Protein AF-A0A927T1G2-F1 (afdb_monomer_lite)

Secondary structure (DSSP, 8-state):
---TT--------TTS--PPPHHHHHHTTPPTT--EEEEEETTEEEEEE-----

Radius of gyration: 12.54 Å; chains: 1; bounding box: 34×31×28 Å

Sequence (54 aa):
MNLENNYFLRKVDELGRVVLPLEIRRELDIKQAETIKVSIEDGKIIIEKVCNKG

pLDDT: mean 86.31, std 13.3, range [50.03, 97.81]

Structure (mmCIF, N/CA/C/O backbone):
data_AF-A0A927T1G2-F1
#
_entry.id   AF-A0A927T1G2-F1
#
loop_
_atom_site.group_PDB
_atom_site.id
_atom_site.type_symbol
_atom_site.label_atom_id
_atom_site.label_alt_id
_atom_site.label_comp_id
_atom_site.label_asym_id
_atom_site.label_entity_id
_atom_site.label_seq_id
_atom_site.pdbx_PDB_ins_code
_atom_site.Cartn_x
_atom_site.Cartn_y
_atom_site.Cartn_z
_atom_site.occupancy
_atom_site.B_iso_or_equiv
_atom_site.auth_seq_id
_atom_site.auth_comp_id
_atom_site.auth_asym_id
_atom_site.auth_atom_id
_atom_site.pdbx_PDB_model_num
ATOM 1 N N . MET A 1 1 ? 5.647 16.611 5.029 1.00 52.50 1 MET A N 1
ATOM 2 C CA . MET A 1 1 ? 6.556 16.038 4.015 1.00 52.50 1 MET A CA 1
ATOM 3 C C . MET A 1 1 ? 5.734 15.980 2.741 1.00 52.50 1 MET A C 1
ATOM 5 O O . MET A 1 1 ? 4.646 15.432 2.815 1.00 52.50 1 MET A O 1
ATOM 9 N N . ASN A 1 2 ? 6.142 16.639 1.656 1.00 57.66 2 ASN A N 1
ATOM 10 C CA . ASN A 1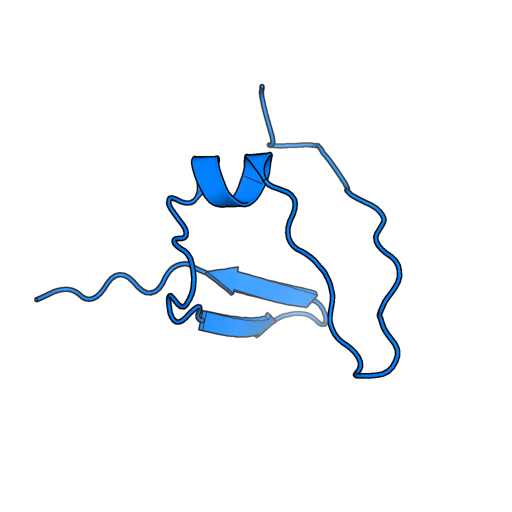 2 ? 5.395 16.552 0.397 1.00 57.66 2 ASN A CA 1
ATOM 11 C C . ASN A 1 2 ? 5.658 15.152 -0.194 1.00 57.66 2 ASN A C 1
ATOM 13 O O . ASN A 1 2 ? 6.817 14.785 -0.397 1.00 57.66 2 ASN A O 1
ATOM 17 N N . LEU A 1 3 ? 4.605 14.350 -0.361 1.00 63.88 3 LEU A N 1
ATOM 18 C CA . LEU A 1 3 ? 4.677 12.965 -0.837 1.00 63.88 3 LEU A CA 1
ATOM 19 C C . LEU A 1 3 ? 4.451 12.836 -2.351 1.00 63.88 3 LEU A C 1
ATOM 21 O O . LEU A 1 3 ? 4.586 11.739 -2.883 1.00 63.88 3 LEU A O 1
ATOM 25 N N . GLU A 1 4 ? 4.232 13.946 -3.063 1.00 61.88 4 GLU A N 1
ATOM 26 C CA . GLU A 1 4 ? 3.867 13.971 -4.487 1.00 61.88 4 GLU A CA 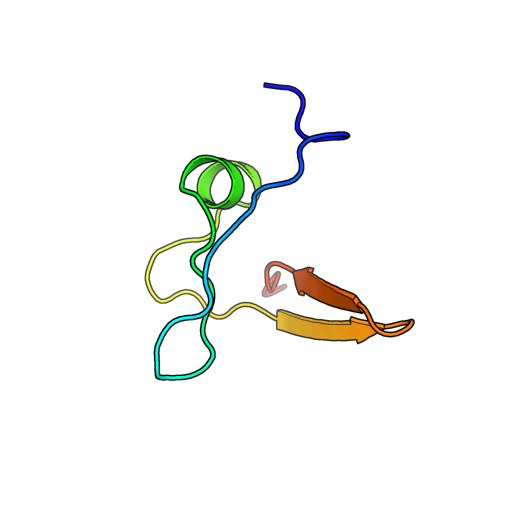1
ATOM 27 C C . GLU A 1 4 ? 4.964 13.416 -5.416 1.00 61.88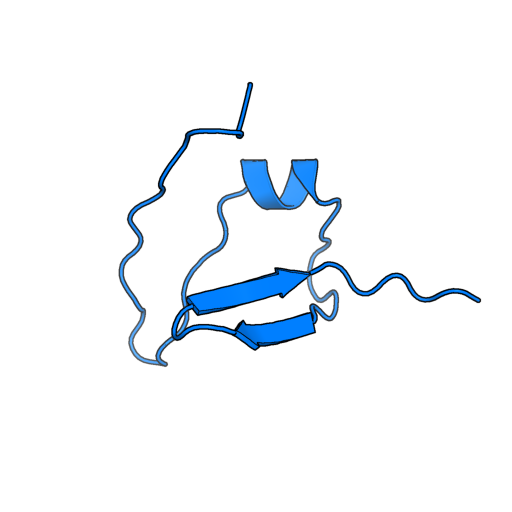 4 GLU A C 1
ATOM 29 O O . GLU A 1 4 ? 4.680 13.127 -6.572 1.00 61.88 4 GLU A O 1
ATOM 34 N N . ASN A 1 5 ? 6.200 13.212 -4.929 1.00 62.56 5 ASN A N 1
ATOM 35 C CA . ASN A 1 5 ? 7.325 12.705 -5.733 1.00 62.56 5 ASN A CA 1
ATOM 36 C C . ASN A 1 5 ? 8.214 11.656 -5.028 1.00 62.56 5 ASN A C 1
ATOM 38 O O . ASN A 1 5 ? 9.370 11.473 -5.410 1.00 62.56 5 ASN A O 1
ATOM 42 N N . ASN A 1 6 ? 7.725 10.972 -3.986 1.00 73.50 6 ASN A N 1
ATOM 43 C CA . ASN A 1 6 ? 8.537 9.985 -3.261 1.00 73.50 6 ASN A CA 1
ATOM 44 C C . ASN A 1 6 ? 8.242 8.546 -3.709 1.00 73.50 6 ASN A C 1
ATOM 46 O O . ASN A 1 6 ? 7.129 8.049 -3.553 1.00 73.50 6 ASN A O 1
ATOM 50 N N . TYR A 1 7 ? 9.268 7.847 -4.200 1.00 80.75 7 TYR A N 1
ATOM 51 C CA . TYR A 1 7 ? 9.223 6.407 -4.471 1.00 80.75 7 TYR A CA 1
ATOM 52 C C . TYR A 1 7 ? 9.861 5.643 -3.311 1.00 80.75 7 TYR A C 1
ATOM 54 O O . TYR A 1 7 ? 10.960 5.972 -2.861 1.00 80.75 7 TYR A O 1
ATOM 62 N N . PHE A 1 8 ? 9.206 4.577 -2.857 1.00 85.62 8 PHE A N 1
ATOM 63 C CA . PHE A 1 8 ? 9.726 3.712 -1.802 1.00 85.62 8 PHE A CA 1
ATOM 64 C C . PHE A 1 8 ? 10.035 2.336 -2.373 1.00 85.62 8 PHE A C 1
ATOM 66 O O . PHE A 1 8 ? 9.142 1.609 -2.799 1.00 85.62 8 PHE A O 1
ATOM 73 N N . LEU A 1 9 ? 11.308 1.950 -2.336 1.00 90.62 9 LEU A N 1
ATOM 74 C CA . LEU A 1 9 ? 11.705 0.590 -2.675 1.00 90.62 9 LEU A CA 1
ATOM 75 C C . LEU A 1 9 ? 11.429 -0.328 -1.481 1.00 90.62 9 LEU A C 1
ATOM 77 O O . LEU A 1 9 ? 11.877 -0.078 -0.354 1.00 90.62 9 LEU A O 1
ATOM 81 N N . ARG A 1 10 ? 10.678 -1.402 -1.720 1.00 93.38 10 ARG A N 1
ATOM 82 C CA . ARG A 1 10 ? 10.418 -2.466 -0.749 1.00 93.38 10 ARG A CA 1
ATOM 83 C C . ARG A 1 10 ? 10.619 -3.809 -1.423 1.00 93.38 10 ARG A C 1
ATOM 85 O O . ARG A 1 10 ? 10.209 -4.005 -2.562 1.00 93.38 10 ARG A O 1
ATOM 92 N N . LYS A 1 11 ? 11.266 -4.724 -0.704 1.00 94.75 11 LYS A N 1
ATOM 93 C CA . LYS A 1 11 ? 11.313 -6.121 -1.120 1.00 94.75 11 LYS A CA 1
ATOM 94 C C . LYS A 1 11 ? 9.935 -6.731 -0.911 1.00 94.75 11 LYS A C 1
ATOM 96 O O . LYS A 1 11 ? 9.263 -6.423 0.074 1.00 94.75 11 LYS A O 1
ATOM 101 N N . VAL A 1 12 ? 9.557 -7.583 -1.848 1.00 96.38 12 VAL A N 1
ATOM 102 C CA . VAL A 1 12 ? 8.413 -8.470 -1.701 1.00 96.38 12 VAL A CA 1
ATOM 103 C C . VAL A 1 12 ? 8.813 -9.568 -0.717 1.00 96.38 12 VAL A C 1
ATOM 105 O O . VAL A 1 12 ? 9.935 -10.075 -0.793 1.00 96.38 12 VAL A O 1
ATOM 108 N N . ASP A 1 13 ? 7.946 -9.873 0.243 1.00 96.56 13 ASP A N 1
ATOM 109 C CA . ASP A 1 13 ? 8.177 -10.992 1.155 1.00 96.56 13 ASP A CA 1
ATOM 110 C C . ASP A 1 13 ? 7.892 -12.345 0.478 1.00 96.56 13 ASP A C 1
ATOM 112 O O . ASP A 1 13 ? 7.475 -12.417 -0.677 1.00 96.56 13 ASP A O 1
ATOM 116 N N . GLU A 1 14 ? 8.117 -13.442 1.197 1.00 97.81 14 GLU A N 1
ATOM 117 C CA . GLU A 1 14 ? 7.951 -14.807 0.672 1.00 97.81 14 GLU A CA 1
ATOM 118 C C . GLU A 1 14 ? 6.513 -15.136 0.241 1.00 97.81 14 GLU A C 1
ATOM 120 O O . GLU A 1 14 ? 6.293 -16.075 -0.519 1.00 97.81 14 GLU A O 1
ATOM 125 N N . LEU A 1 15 ? 5.529 -14.357 0.699 1.00 97.69 15 LEU A N 1
ATOM 126 C CA . LEU A 1 15 ? 4.116 -14.530 0.371 1.00 97.69 15 LEU A CA 1
ATOM 127 C C . LEU A 1 15 ? 3.648 -13.576 -0.732 1.00 97.69 15 LEU A C 1
ATOM 129 O O . LEU A 1 15 ? 2.452 -13.510 -1.014 1.00 97.69 15 LEU A O 1
ATOM 133 N N . GLY A 1 16 ? 4.554 -12.813 -1.345 1.00 95.25 16 GLY A N 1
ATOM 134 C CA . GLY A 1 16 ? 4.183 -11.868 -2.393 1.00 95.25 16 GLY A CA 1
ATOM 135 C C . GLY A 1 16 ? 3.677 -10.521 -1.868 1.00 95.25 16 GLY A C 1
ATOM 136 O O . GLY A 1 16 ? 3.126 -9.739 -2.641 1.00 95.25 16 GLY A O 1
ATOM 137 N N . ARG A 1 17 ? 3.825 -10.221 -0.571 1.00 95.31 17 ARG A N 1
ATOM 138 C CA . ARG A 1 17 ? 3.299 -8.987 0.034 1.00 95.31 17 ARG A CA 1
ATOM 139 C C . ARG A 1 17 ? 4.351 -7.886 0.060 1.00 95.31 17 ARG A C 1
ATOM 141 O O . ARG A 1 17 ? 5.551 -8.138 0.154 1.00 95.31 17 ARG A O 1
ATOM 148 N N . VAL A 1 18 ? 3.878 -6.643 0.062 1.00 94.06 18 VAL A N 1
ATOM 149 C CA . VAL A 1 18 ? 4.700 -5.444 0.265 1.00 94.06 18 VAL A CA 1
ATOM 150 C C . VAL A 1 18 ? 4.230 -4.680 1.497 1.00 94.06 18 VAL A C 1
ATOM 152 O O . VAL A 1 18 ? 3.044 -4.650 1.823 1.00 94.06 18 VAL A O 1
ATOM 155 N N . VAL A 1 19 ? 5.168 -4.048 2.200 1.00 93.25 19 VAL A N 1
ATOM 156 C CA . VAL A 1 19 ? 4.864 -3.271 3.406 1.00 93.25 19 VAL A CA 1
ATOM 157 C C . VAL A 1 19 ? 4.695 -1.801 3.049 1.00 93.25 19 VAL A C 1
ATOM 159 O O . VAL A 1 19 ? 5.653 -1.154 2.625 1.00 93.25 19 VAL A O 1
ATOM 162 N N . LEU A 1 20 ? 3.506 -1.256 3.310 1.00 92.06 20 LEU A N 1
ATOM 163 C CA . LEU A 1 20 ? 3.265 0.184 3.250 1.00 92.06 20 LEU A CA 1
ATOM 164 C C . LEU A 1 20 ? 3.993 0.890 4.416 1.00 92.06 20 LEU A C 1
ATO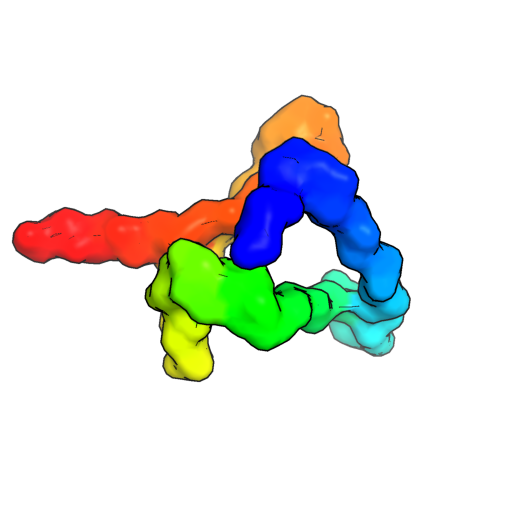M 166 O O . LEU A 1 20 ? 3.715 0.531 5.571 1.00 92.06 20 LEU A O 1
ATOM 170 N N . PRO A 1 21 ? 4.904 1.850 4.149 1.00 91.25 21 PRO A N 1
ATOM 171 C CA . PRO A 1 21 ? 5.565 2.669 5.168 1.00 91.25 21 PRO A CA 1
ATOM 172 C C . PRO A 1 21 ? 4.586 3.380 6.110 1.00 91.25 21 PRO A C 1
ATOM 174 O O . PRO A 1 21 ? 3.438 3.649 5.750 1.00 91.25 21 PRO A O 1
ATOM 177 N N . LEU A 1 22 ? 5.048 3.695 7.323 1.00 91.00 22 LEU A N 1
ATOM 178 C CA . LEU A 1 22 ? 4.222 4.313 8.364 1.00 91.00 22 LEU A CA 1
ATOM 179 C C . LEU A 1 22 ? 3.712 5.698 7.945 1.00 91.00 22 LEU A C 1
ATOM 181 O O . LEU A 1 22 ? 2.593 6.071 8.285 1.00 91.00 22 LEU A O 1
ATOM 185 N N . GLU A 1 23 ? 4.519 6.445 7.199 1.00 90.12 23 GLU A N 1
ATOM 186 C CA . GLU A 1 23 ? 4.215 7.794 6.731 1.00 90.12 23 GLU A CA 1
ATOM 187 C C . GLU A 1 23 ? 3.001 7.788 5.798 1.00 90.12 23 GLU A C 1
ATOM 189 O O . GLU A 1 23 ? 2.064 8.551 6.020 1.00 90.12 23 GLU A O 1
ATOM 194 N N . ILE A 1 24 ? 2.969 6.860 4.833 1.00 90.00 24 ILE A N 1
ATOM 195 C CA . ILE A 1 24 ? 1.849 6.730 3.892 1.00 90.00 24 ILE A CA 1
ATOM 196 C C . ILE A 1 24 ? 0.584 6.260 4.620 1.00 90.00 24 ILE A C 1
ATOM 198 O O . ILE A 1 24 ? -0.504 6.765 4.360 1.00 90.00 24 ILE A O 1
ATOM 202 N N . ARG A 1 25 ? 0.709 5.3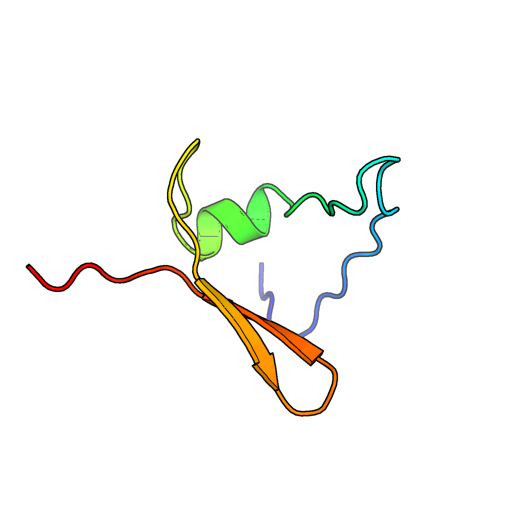38 5.588 1.00 91.19 25 ARG A N 1
ATOM 203 C CA . ARG A 1 25 ? -0.441 4.927 6.416 1.00 91.19 25 ARG A CA 1
ATOM 204 C C . ARG A 1 25 ? -1.056 6.104 7.167 1.00 91.19 25 ARG A C 1
ATOM 206 O O . ARG A 1 25 ? -2.273 6.183 7.255 1.00 91.19 25 ARG A O 1
ATOM 213 N N . ARG A 1 26 ? -0.228 6.998 7.716 1.00 90.62 26 ARG A N 1
ATOM 214 C CA . ARG A 1 26 ? -0.697 8.188 8.443 1.00 90.62 26 ARG A CA 1
ATOM 215 C C . ARG A 1 26 ? -1.348 9.203 7.514 1.00 90.62 26 ARG A C 1
ATOM 217 O O . ARG A 1 26 ? -2.381 9.748 7.877 1.00 90.62 26 ARG A O 1
ATOM 224 N N . GLU A 1 27 ? -0.762 9.443 6.344 1.00 88.56 27 GLU A N 1
ATOM 225 C CA . GLU A 1 27 ? -1.326 10.373 5.361 1.00 88.56 27 GLU A CA 1
ATOM 226 C C . GLU A 1 27 ? -2.685 9.896 4.831 1.00 88.56 27 GLU A C 1
ATOM 228 O O . GLU A 1 27 ? -3.620 10.685 4.742 1.00 88.56 27 GLU A O 1
ATOM 233 N N . LEU A 1 28 ? -2.822 8.597 4.554 1.00 89.12 28 LEU A N 1
ATOM 234 C CA . LEU A 1 28 ? -4.072 8.003 4.075 1.00 89.12 28 LEU A CA 1
ATOM 235 C C . LEU A 1 28 ? -5.053 7.630 5.205 1.00 89.12 28 LEU A C 1
ATOM 237 O O . LEU A 1 28 ? -6.120 7.092 4.917 1.00 89.12 28 LEU A O 1
ATOM 241 N N . ASP A 1 29 ? -4.710 7.886 6.476 1.00 90.75 29 ASP A N 1
ATOM 242 C CA . ASP A 1 29 ? -5.463 7.459 7.670 1.00 90.75 29 ASP A CA 1
ATOM 243 C C . ASP A 1 29 ? -5.887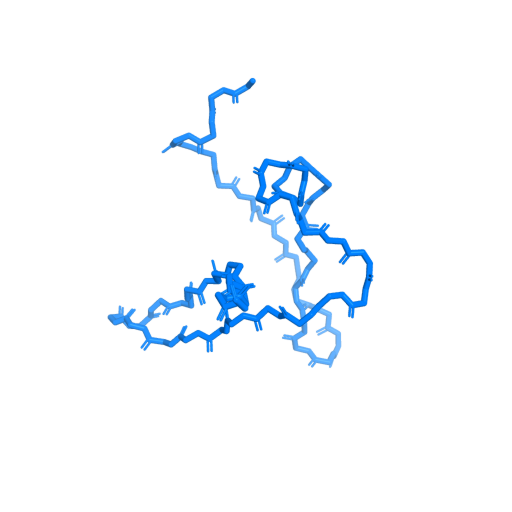 5.976 7.603 1.00 90.75 29 ASP A C 1
ATOM 245 O O . ASP A 1 29 ? -7.060 5.633 7.756 1.00 90.75 29 ASP A O 1
ATOM 249 N N . ILE A 1 30 ? -4.920 5.102 7.311 1.00 91.69 30 ILE A N 1
ATOM 250 C CA . ILE A 1 30 ? -5.088 3.646 7.265 1.00 91.69 30 ILE A CA 1
ATOM 251 C C . ILE A 1 30 ? -4.717 3.059 8.626 1.00 91.69 30 ILE A C 1
ATOM 253 O O . ILE A 1 30 ? -3.570 3.156 9.082 1.00 91.69 30 ILE A O 1
ATOM 257 N N . LYS A 1 31 ? -5.678 2.389 9.256 1.00 90.38 31 LYS A N 1
ATOM 258 C CA . LYS A 1 31 ? -5.540 1.772 10.576 1.00 90.38 31 LYS A CA 1
ATOM 259 C C . LYS A 1 31 ? -5.141 0.303 10.476 1.00 90.38 31 LYS A C 1
ATOM 261 O O . LYS A 1 31 ? -5.234 -0.354 9.440 1.00 90.38 31 LYS A O 1
ATOM 266 N N . GLN A 1 32 ? -4.652 -0.231 11.591 1.00 90.25 32 GLN A N 1
ATOM 267 C CA . GLN A 1 32 ? -4.334 -1.650 11.694 1.00 90.25 32 GLN A CA 1
ATOM 268 C C . GLN A 1 32 ? -5.596 -2.495 11.465 1.00 90.25 32 GLN A C 1
ATOM 270 O O . GLN A 1 32 ? -6.643 -2.195 12.028 1.00 90.25 32 GLN A O 1
ATOM 275 N N . ALA A 1 33 ? -5.464 -3.556 10.661 1.00 88.38 33 ALA A N 1
ATOM 276 C CA . ALA A 1 33 ? -6.551 -4.461 10.271 1.00 88.38 33 ALA A CA 1
ATOM 277 C C . ALA A 1 33 ? -7.709 -3.807 9.483 1.00 88.38 33 ALA A C 1
ATOM 279 O O . ALA A 1 33 ? -8.751 -4.432 9.298 1.00 88.38 33 ALA A O 1
ATOM 280 N N . GLU A 1 34 ? -7.533 -2.581 8.983 1.00 90.19 34 GLU A N 1
ATOM 281 C CA . GLU A 1 34 ? -8.501 -1.947 8.088 1.00 90.19 34 GLU A CA 1
ATOM 282 C C . GLU A 1 34 ? -8.471 -2.595 6.695 1.00 90.19 34 GLU A C 1
ATOM 284 O O . GLU A 1 34 ? -7.415 -2.993 6.196 1.00 90.19 34 GLU A O 1
ATOM 289 N N . THR A 1 35 ? -9.641 -2.713 6.062 1.00 91.56 35 THR A N 1
ATOM 290 C CA . THR A 1 35 ? -9.749 -3.213 4.686 1.00 91.56 35 THR A CA 1
ATOM 291 C C . THR A 1 35 ? -9.413 -2.099 3.704 1.00 91.56 35 THR A C 1
ATOM 293 O O . THR A 1 35 ? -9.943 -0.995 3.792 1.00 91.56 35 THR A O 1
ATOM 296 N N . ILE A 1 36 ? -8.546 -2.406 2.744 1.00 92.44 36 ILE A N 1
ATOM 297 C CA . ILE A 1 36 ? -8.063 -1.464 1.736 1.00 92.44 36 ILE A CA 1
ATOM 298 C C . ILE A 1 36 ? -8.463 -1.997 0.365 1.00 92.44 36 ILE A C 1
ATOM 300 O O . ILE A 1 36 ? -8.385 -3.203 0.116 1.00 92.44 36 ILE A O 1
ATOM 304 N N . LYS A 1 37 ? -8.885 -1.106 -0.531 1.00 93.31 37 LYS A N 1
ATOM 305 C CA . LYS A 1 37 ? -9.181 -1.474 -1.911 1.00 93.31 37 LYS A CA 1
ATOM 306 C C . LYS A 1 37 ? -7.873 -1.541 -2.690 1.00 93.31 37 LYS A C 1
ATOM 308 O O . LYS A 1 37 ? -7.082 -0.601 -2.666 1.00 93.31 37 LYS A O 1
ATOM 313 N N . VAL A 1 38 ? -7.675 -2.652 -3.391 1.00 94.00 38 VAL A N 1
ATOM 314 C CA . VAL A 1 38 ? -6.546 -2.856 -4.300 1.00 94.00 38 VAL A CA 1
ATOM 315 C C . VAL A 1 38 ? -7.103 -3.159 -5.685 1.00 94.00 38 VAL A C 1
ATOM 317 O O . VAL A 1 38 ? -7.917 -4.071 -5.835 1.00 94.00 38 VAL A O 1
ATOM 320 N N . SER A 1 39 ? -6.683 -2.394 -6.687 1.00 96.31 39 SER A N 1
ATOM 321 C CA . SER A 1 39 ? -7.069 -2.580 -8.089 1.00 96.31 39 SER A CA 1
ATOM 322 C C . SER A 1 39 ? -5.851 -2.550 -9.010 1.00 96.31 39 SER A C 1
ATOM 324 O O . SER A 1 39 ? -4.757 -2.151 -8.607 1.00 96.31 39 SER A O 1
ATOM 326 N N . ILE A 1 40 ? -6.043 -3.005 -10.250 1.00 97.38 40 ILE A N 1
ATOM 327 C CA . ILE A 1 40 ? -5.033 -2.959 -11.310 1.00 97.38 40 ILE A CA 1
ATOM 328 C C . ILE A 1 40 ? -5.554 -2.046 -12.417 1.00 97.38 40 ILE A C 1
ATOM 330 O O . ILE A 1 40 ? -6.640 -2.285 -12.942 1.00 97.38 40 ILE A O 1
ATOM 334 N N . GLU A 1 41 ? -4.777 -1.029 -12.770 1.00 97.44 41 GLU A N 1
ATOM 335 C CA . GLU A 1 41 ? -5.082 -0.071 -13.837 1.00 97.44 41 GLU A CA 1
ATOM 336 C C . GLU A 1 41 ? -3.790 0.254 -14.591 1.00 97.44 41 GLU A C 1
ATOM 338 O O . GLU A 1 41 ? -2.760 0.505 -13.969 1.00 97.44 41 GLU A O 1
ATOM 343 N N . ASP A 1 42 ? -3.806 0.172 -15.923 1.00 97.06 42 ASP A N 1
ATOM 344 C CA . ASP A 1 42 ? -2.638 0.422 -16.786 1.00 97.06 42 ASP A CA 1
ATOM 345 C C . ASP A 1 42 ? -1.355 -0.324 -16.366 1.00 97.06 42 ASP A C 1
ATOM 347 O O . ASP A 1 42 ? -0.242 0.204 -16.422 1.00 97.06 42 ASP A O 1
ATOM 351 N N . GLY A 1 43 ? -1.505 -1.567 -15.892 1.00 95.94 43 GLY A N 1
ATOM 352 C CA . GLY A 1 43 ? -0.392 -2.391 -15.405 1.00 95.94 43 GLY A CA 1
ATOM 353 C C . GLY A 1 43 ? 0.200 -1.937 -14.064 1.00 95.94 43 GLY A C 1
ATOM 354 O O . GLY A 1 43 ? 1.241 -2.448 -13.651 1.00 95.94 43 GLY A O 1
ATOM 355 N N . LYS A 1 44 ? -0.447 -0.997 -13.370 1.00 93.69 44 LYS A N 1
ATOM 356 C CA . LYS A 1 44 ? -0.064 -0.495 -12.048 1.00 93.69 44 LYS A CA 1
ATOM 357 C C . LYS A 1 44 ? -1.018 -1.026 -10.985 1.00 93.69 44 LYS A C 1
ATOM 359 O O . LYS A 1 44 ? -2.208 -1.199 -11.232 1.00 93.69 44 LYS A O 1
ATOM 364 N N . ILE A 1 45 ? -0.488 -1.254 -9.785 1.00 94.31 45 ILE A N 1
ATOM 365 C CA . ILE A 1 45 ? -1.298 -1.528 -8.595 1.00 94.31 45 ILE A CA 1
ATOM 366 C C . ILE A 1 45 ? -1.714 -0.188 -7.995 1.00 94.31 45 ILE A C 1
ATOM 368 O O . ILE A 1 45 ? -0.854 0.637 -7.680 1.00 94.31 45 ILE A O 1
ATOM 372 N N . ILE A 1 46 ? -3.016 0.004 -7.808 1.00 93.50 46 ILE A N 1
ATOM 373 C CA . ILE A 1 46 ? -3.594 1.172 -7.145 1.00 93.50 46 ILE A CA 1
ATOM 374 C C . ILE A 1 46 ? -4.137 0.732 -5.784 1.00 93.50 46 ILE A C 1
ATOM 376 O O . ILE A 1 46 ? -4.805 -0.297 -5.674 1.00 93.50 46 ILE A O 1
ATOM 380 N N . ILE A 1 47 ? -3.809 1.496 -4.741 1.00 92.31 47 ILE A N 1
ATOM 381 C CA . ILE A 1 47 ? -4.218 1.244 -3.357 1.00 92.31 47 ILE A CA 1
ATOM 382 C C . ILE A 1 47 ? -5.039 2.443 -2.888 1.00 92.31 47 ILE A C 1
ATOM 384 O O . ILE A 1 47 ? -4.531 3.561 -2.854 1.00 92.31 47 ILE A O 1
ATOM 388 N N . GLU A 1 48 ? -6.290 2.208 -2.503 1.00 90.31 48 GLU A N 1
ATOM 389 C CA . GLU A 1 48 ? -7.231 3.252 -2.087 1.00 90.31 48 GLU A CA 1
ATOM 390 C C . GLU A 1 48 ? -7.847 2.917 -0.725 1.00 90.31 48 GLU A C 1
ATOM 392 O O . GLU A 1 48 ? -8.224 1.770 -0.454 1.00 90.31 48 GLU A O 1
ATOM 397 N N . LYS A 1 49 ? -8.020 3.932 0.129 1.00 88.25 49 LYS A N 1
ATOM 398 C CA . LYS A 1 49 ? -8.817 3.778 1.350 1.00 88.25 49 LYS A CA 1
ATOM 399 C C . LYS A 1 49 ? -10.277 3.537 0.976 1.00 88.25 49 LYS A C 1
ATOM 401 O O . LYS A 1 49 ? -10.862 4.285 0.193 1.00 88.25 49 LYS A O 1
ATOM 406 N N . VAL A 1 50 ? -10.884 2.518 1.578 1.00 84.81 50 VAL A N 1
ATOM 407 C CA . VAL A 1 50 ? -12.324 2.296 1.447 1.00 84.81 50 VAL A CA 1
ATOM 408 C C . VAL A 1 50 ? -13.042 3.343 2.295 1.00 84.81 50 VAL A C 1
ATOM 410 O O . VAL A 1 50 ? -13.128 3.227 3.514 1.00 84.81 50 VAL A O 1
ATOM 413 N N . CYS A 1 51 ? -13.572 4.385 1.661 1.00 69.75 51 CYS A N 1
ATOM 414 C CA . CYS A 1 51 ? -14.536 5.257 2.319 1.00 69.75 51 CYS A CA 1
ATOM 415 C C . CYS A 1 51 ? -15.865 4.503 2.422 1.00 69.75 51 CYS A C 1
ATOM 417 O O . CYS A 1 51 ? -16.652 4.502 1.475 1.00 69.75 51 CYS A O 1
ATOM 419 N N . ASN A 1 52 ? -16.129 3.874 3.568 1.00 58.91 52 ASN A N 1
ATOM 420 C CA . ASN A 1 52 ? -17.482 3.443 3.901 1.00 58.91 52 ASN A CA 1
ATOM 421 C C . ASN A 1 52 ? -18.335 4.706 4.063 1.00 58.91 52 ASN A C 1
ATOM 423 O O . ASN A 1 52 ? -18.346 5.326 5.125 1.00 58.91 52 ASN A O 1
ATOM 427 N N . LYS A 1 53 ? -19.007 5.124 2.986 1.00 50.41 53 LYS A N 1
ATOM 428 C CA . LYS A 1 53 ? -20.111 6.078 3.075 1.00 50.41 53 LYS A CA 1
ATOM 429 C C . LYS A 1 53 ? -21.281 5.342 3.728 1.00 50.41 53 LYS A C 1
ATOM 431 O O . LYS A 1 53 ? -22.050 4.680 3.036 1.00 50.41 53 LYS A O 1
ATOM 436 N N . GLY A 1 54 ? -21.305 5.371 5.058 1.00 50.03 54 GLY A N 1
ATOM 437 C CA . GLY A 1 54 ? -22.527 5.192 5.838 1.00 50.03 54 GLY A CA 1
ATOM 438 C C . GLY A 1 54 ? -23.352 6.466 5.804 1.00 50.03 54 GLY A C 1
ATOM 439 O O . GLY A 1 54 ? -22.729 7.552 5.756 1.00 50.03 54 GLY A O 1
#

Foldseek 3Di:
DDPPDDDDDFDQDPVRDTDDDPVVCVVLVPDPPADWDWDADPNDIDIHHDPPPD